Protein AF-A0A177WNB5-F1 (afdb_monomer_lite)

Sequence (164 aa):
MKIIENSSQSFDSYDSSEYSCLRIKSIKTVCSYLPGNPTIEFMRGTVGFFTGFNHHHQKMFAHFSHVLMADDATRWLSERSTNGVVLGKMDGWIESHEQEVDHWDGLEISFSKILEFTRYESSMDYNFVGKNCKHFCYDFRRNVLGKVEDFGTYCQFIESKMNS

Structure (mmCIF, N/CA/C/O backbone):
data_AF-A0A177WNB5-F1
#
_entry.id   AF-A0A177WNB5-F1
#
loop_
_atom_site.group_PDB
_atom_site.id
_atom_site.type_symbol
_atom_site.label_atom_id
_atom_site.label_alt_id
_atom_site.label_comp_id
_atom_site.label_asym_id
_atom_site.label_entity_id
_atom_site.label_seq_id
_atom_site.pdbx_PDB_ins_code
_atom_site.Cartn_x
_atom_site.Cartn_y
_atom_site.Cartn_z
_atom_site.occupancy
_atom_site.B_iso_or_equiv
_atom_site.auth_seq_id
_atom_site.auth_comp_id
_atom_site.auth_asym_id
_atom_site.auth_atom_id
_atom_site.pdbx_PDB_model_num
ATOM 1 N N . MET A 1 1 ? 21.783 2.488 7.955 1.00 33.81 1 MET A N 1
ATOM 2 C CA . MET A 1 1 ? 20.529 1.710 7.965 1.00 33.81 1 MET A CA 1
ATOM 3 C C . MET A 1 1 ? 20.495 0.937 9.272 1.00 33.81 1 MET A C 1
ATOM 5 O O . MET A 1 1 ? 21.300 0.028 9.428 1.00 33.81 1 MET A O 1
ATOM 9 N N . LYS A 1 2 ? 19.671 1.336 10.252 1.00 26.61 2 LYS A N 1
ATOM 10 C CA . LYS A 1 2 ? 19.313 0.377 11.304 1.00 26.61 2 LYS A CA 1
ATOM 11 C C . LYS A 1 2 ? 18.449 -0.654 10.597 1.00 26.61 2 LYS A C 1
ATOM 13 O O . LYS A 1 2 ? 17.425 -0.296 10.026 1.00 26.61 2 LYS A O 1
ATOM 18 N N . ILE A 1 3 ? 18.942 -1.882 10.534 1.00 31.50 3 ILE A N 1
ATOM 19 C CA . ILE A 1 3 ? 18.134 -3.026 10.144 1.00 31.50 3 ILE A CA 1
ATOM 20 C C . ILE A 1 3 ? 17.014 -3.042 11.176 1.00 31.50 3 ILE A C 1
ATOM 22 O O . ILE A 1 3 ? 17.283 -3.195 12.366 1.00 31.50 3 ILE A O 1
ATOM 26 N N . ILE A 1 4 ? 15.788 -2.756 10.747 1.00 38.62 4 ILE A N 1
ATOM 27 C CA . ILE A 1 4 ? 14.635 -3.098 11.566 1.00 38.62 4 ILE A CA 1
ATOM 28 C C . ILE A 1 4 ? 14.755 -4.607 11.713 1.00 38.62 4 ILE A C 1
ATOM 30 O O . ILE A 1 4 ? 14.784 -5.311 10.699 1.00 38.62 4 ILE A O 1
ATOM 34 N N . GLU A 1 5 ? 14.904 -5.096 12.942 1.00 33.84 5 GLU A N 1
ATOM 35 C CA . GLU A 1 5 ? 14.692 -6.507 13.248 1.00 33.84 5 GLU A CA 1
ATOM 36 C C . GLU A 1 5 ? 13.200 -6.782 13.036 1.00 33.84 5 GLU A C 1
ATOM 38 O O . GLU A 1 5 ? 12.419 -6.937 13.965 1.00 33.84 5 GLU A O 1
ATOM 43 N N . ASN A 1 6 ? 12.780 -6.766 11.772 1.00 44.34 6 ASN A N 1
ATOM 44 C CA . ASN A 1 6 ? 11.496 -7.263 11.353 1.00 44.34 6 ASN A CA 1
ATOM 45 C C . ASN A 1 6 ? 11.624 -8.766 11.512 1.00 44.34 6 ASN A C 1
ATOM 47 O O . ASN A 1 6 ? 12.100 -9.463 10.614 1.00 44.34 6 ASN A O 1
ATOM 51 N N . SER A 1 7 ? 11.231 -9.272 12.679 1.00 43.03 7 SER A N 1
ATOM 52 C CA . SER A 1 7 ? 10.787 -10.650 12.761 1.00 43.03 7 SER A CA 1
ATOM 53 C C . SER A 1 7 ? 9.700 -10.780 11.698 1.00 43.03 7 SER A C 1
ATOM 55 O O . SER A 1 7 ? 8.616 -10.218 11.855 1.00 43.03 7 SER A O 1
ATOM 57 N N . SER A 1 8 ? 10.031 -11.403 10.570 1.00 51.69 8 SER A N 1
ATOM 58 C CA . SER A 1 8 ? 9.107 -11.663 9.475 1.00 51.69 8 SER A CA 1
ATOM 59 C C . SER A 1 8 ? 8.043 -12.609 10.012 1.00 51.69 8 SER A C 1
ATOM 61 O O . SER A 1 8 ? 8.212 -13.829 10.004 1.00 51.69 8 SER A O 1
ATOM 63 N N . GLN A 1 9 ? 6.997 -12.036 10.594 1.00 59.44 9 GLN A N 1
ATOM 64 C CA . GLN A 1 9 ? 5.846 -12.774 11.069 1.00 59.44 9 GLN A CA 1
ATOM 65 C C . GLN A 1 9 ? 5.133 -13.354 9.848 1.00 59.44 9 GLN A C 1
ATOM 67 O O . GLN A 1 9 ? 4.955 -12.671 8.839 1.00 59.44 9 GLN A O 1
ATOM 72 N N . SER A 1 10 ? 4.778 -14.639 9.919 1.00 66.31 10 SER A N 1
ATOM 73 C CA . SER A 1 10 ? 3.967 -15.270 8.876 1.00 66.31 10 SER A CA 1
ATOM 74 C C . SER A 1 10 ? 2.661 -14.494 8.716 1.00 66.31 10 SER A C 1
ATOM 76 O O . SER A 1 10 ? 2.078 -14.055 9.706 1.00 66.31 10 SER A O 1
ATOM 78 N N . PHE A 1 11 ? 2.138 -14.379 7.493 1.00 70.81 11 PHE A N 1
ATOM 79 C CA . PHE A 1 11 ? 0.813 -13.788 7.305 1.00 70.81 11 PHE A CA 1
ATOM 80 C C . PHE A 1 11 ? -0.276 -14.519 8.100 1.00 70.81 11 PHE A C 1
ATOM 82 O O . PHE A 1 11 ? -1.243 -13.894 8.522 1.00 70.81 11 PHE A O 1
ATOM 89 N N . ASP A 1 12 ? -0.078 -15.805 8.388 1.00 71.62 12 ASP A N 1
ATOM 90 C CA . ASP A 1 12 ? -1.006 -16.610 9.184 1.00 71.62 12 ASP A CA 1
ATOM 91 C C . ASP A 1 12 ? -1.081 -16.149 10.648 1.00 71.62 12 ASP A C 1
ATOM 93 O O . ASP A 1 12 ? -2.110 -16.327 11.295 1.00 71.62 12 ASP A O 1
ATOM 97 N N . SER A 1 13 ? -0.039 -15.496 11.187 1.00 73.69 13 SER A N 1
ATOM 98 C CA . SER A 1 13 ? -0.131 -14.916 12.536 1.00 73.69 13 SER A CA 1
ATOM 99 C C . SER A 1 13 ? -1.042 -13.689 12.592 1.00 73.69 13 SER A C 1
ATOM 101 O O . SER A 1 13 ? -1.519 -13.339 13.671 1.00 73.69 13 SER A O 1
ATOM 103 N N . TYR A 1 14 ? -1.327 -13.064 11.443 1.00 78.00 14 TYR A N 1
ATOM 104 C CA . TYR A 1 14 ? -2.253 -11.937 11.352 1.00 78.00 14 TYR A CA 1
ATOM 105 C C . TYR A 1 14 ? -3.723 -12.352 11.202 1.00 78.00 14 TYR A C 1
ATOM 107 O O . TYR A 1 14 ? -4.592 -11.489 11.265 1.00 78.00 14 TYR A O 1
ATOM 115 N N . ASP A 1 15 ? -4.033 -13.644 11.072 1.00 74.12 15 ASP A N 1
ATOM 116 C CA . ASP A 1 15 ? -5.422 -14.133 11.050 1.00 74.12 15 ASP A CA 1
ATOM 117 C C . ASP A 1 15 ? -6.007 -14.334 12.468 1.00 74.12 15 ASP A C 1
ATOM 119 O O . ASP A 1 15 ? -7.104 -14.871 12.639 1.00 74.12 15 ASP A O 1
ATOM 123 N N . SER A 1 16 ? -5.288 -13.911 13.514 1.00 74.25 16 SER A N 1
ATOM 124 C CA . SER A 1 16 ? -5.744 -14.014 14.902 1.00 74.25 16 SER A CA 1
ATOM 125 C C . SER A 1 16 ? -6.952 -13.106 15.196 1.00 74.25 16 SER A C 1
ATOM 127 O O . SER A 1 16 ? -7.214 -12.108 14.516 1.00 74.25 16 SER A O 1
ATOM 129 N N . SER A 1 17 ? -7.687 -13.415 16.273 1.00 74.19 17 SER A N 1
ATOM 130 C CA . SER A 1 17 ? -8.827 -12.599 16.718 1.00 74.19 17 SER A CA 1
ATOM 131 C C . SER A 1 17 ? -8.447 -11.143 17.011 1.00 74.19 17 SER A C 1
ATOM 133 O O . SER A 1 17 ? -9.294 -10.265 16.864 1.00 74.19 17 SER A O 1
ATOM 135 N N . GLU A 1 18 ? -7.189 -10.878 17.381 1.00 79.12 18 GLU A N 1
ATOM 136 C CA . GLU A 1 18 ? -6.661 -9.529 17.631 1.00 79.12 18 GLU A CA 1
ATOM 137 C C . GLU A 1 18 ? -6.792 -8.629 16.394 1.00 79.12 18 GLU A C 1
ATOM 139 O O . GLU A 1 18 ? -7.259 -7.495 16.494 1.00 79.12 18 GLU A O 1
ATOM 144 N N . TYR A 1 19 ? -6.457 -9.151 15.213 1.00 82.31 19 TYR A N 1
ATOM 145 C CA . TYR A 1 19 ? -6.467 -8.380 13.967 1.00 82.31 19 TYR A CA 1
ATOM 146 C C . TYR A 1 19 ? -7.810 -8.430 13.235 1.00 82.31 19 TYR A C 1
ATOM 148 O O . TYR A 1 19 ? -8.085 -7.576 12.392 1.00 82.31 19 TYR A O 1
ATOM 156 N N . SER A 1 20 ? -8.680 -9.383 13.581 1.00 80.12 20 SER A N 1
ATOM 157 C CA . SER A 1 20 ? -9.997 -9.546 12.948 1.00 80.12 20 SER A CA 1
ATOM 158 C C . SER A 1 20 ? -10.895 -8.302 13.059 1.00 80.12 20 SER A C 1
ATOM 160 O O . SER A 1 20 ? -11.642 -7.985 12.132 1.00 80.12 20 SER A O 1
ATOM 162 N N . CYS A 1 21 ? -10.780 -7.558 14.163 1.00 85.38 21 CYS A N 1
ATOM 163 C CA . CYS A 1 21 ? -11.544 -6.335 14.420 1.00 85.38 21 CYS A CA 1
ATOM 164 C C . CYS A 1 21 ? -10.762 -5.050 14.106 1.00 85.38 21 CYS A C 1
ATOM 166 O O . CYS A 1 21 ? -11.315 -3.955 14.230 1.00 85.38 21 CYS A O 1
ATOM 168 N N . LEU A 1 22 ? -9.492 -5.161 13.713 1.00 90.62 22 LEU A N 1
ATOM 169 C CA . LEU A 1 22 ? -8.617 -4.015 13.511 1.00 90.62 22 LEU A CA 1
ATOM 170 C C . LEU A 1 22 ? -9.039 -3.197 12.280 1.00 90.62 22 LEU A C 1
ATOM 172 O O . LEU A 1 22 ? -9.294 -3.737 11.196 1.00 90.62 22 LEU A O 1
ATOM 176 N N . ARG A 1 23 ? -9.082 -1.871 12.453 1.00 94.75 23 ARG A N 1
ATOM 177 C CA . ARG A 1 23 ? -9.424 -0.899 11.408 1.00 94.75 23 ARG A CA 1
ATOM 178 C C . ARG A 1 23 ? -8.287 0.088 11.199 1.00 94.75 23 ARG A C 1
ATOM 180 O O . ARG A 1 23 ? -7.847 0.723 12.151 1.00 94.75 23 ARG A O 1
ATOM 187 N N . ILE A 1 24 ? -7.856 0.240 9.951 1.00 95.50 24 ILE A N 1
ATOM 188 C CA . ILE A 1 24 ? -6.913 1.277 9.536 1.00 95.50 24 ILE A CA 1
ATOM 189 C C . ILE A 1 24 ? -7.687 2.574 9.301 1.00 95.50 24 ILE A C 1
ATOM 191 O O . ILE A 1 24 ? -8.618 2.604 8.489 1.00 95.50 24 ILE A O 1
ATOM 195 N N . LYS A 1 25 ? -7.284 3.620 10.026 1.00 96.12 25 LYS A N 1
ATOM 196 C CA . LYS A 1 25 ? -7.901 4.951 10.040 1.00 96.12 25 LYS A CA 1
ATOM 197 C C . LYS A 1 25 ? -7.173 5.968 9.188 1.00 96.12 25 LYS A C 1
ATOM 199 O O . LYS A 1 25 ? -7.802 6.885 8.662 1.00 96.12 25 LYS A O 1
ATOM 204 N N . SER A 1 26 ? -5.869 5.802 9.032 1.00 95.44 26 SER A N 1
ATOM 205 C CA . SER A 1 26 ? -5.089 6.649 8.147 1.00 95.44 26 SER A CA 1
ATOM 206 C C . SER A 1 26 ? -3.942 5.893 7.503 1.00 95.44 26 SER A C 1
ATOM 208 O O . SER A 1 26 ? -3.469 4.869 8.003 1.00 95.44 26 SER A O 1
ATOM 210 N N . ILE A 1 27 ? -3.548 6.363 6.326 1.00 94.44 27 ILE A N 1
ATOM 211 C CA . ILE A 1 27 ? -2.507 5.762 5.502 1.00 94.44 27 ILE A CA 1
ATOM 212 C C . ILE A 1 27 ? -1.646 6.876 4.941 1.00 94.44 27 ILE A C 1
ATOM 214 O O . ILE A 1 27 ? -2.152 7.797 4.302 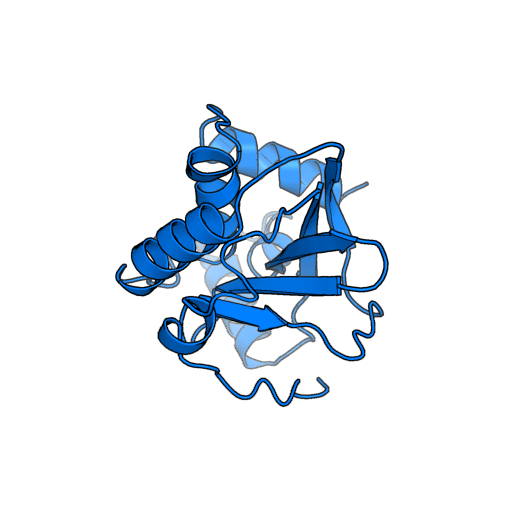1.00 94.44 27 ILE A O 1
ATOM 218 N N . LYS A 1 28 ? -0.338 6.755 5.129 1.00 92.12 28 LYS A N 1
ATOM 219 C CA . LYS A 1 28 ? 0.656 7.619 4.497 1.00 92.12 28 LYS A CA 1
ATOM 220 C C . LYS A 1 28 ? 1.412 6.823 3.456 1.00 92.12 28 LYS A C 1
ATOM 222 O O . LYS A 1 28 ? 1.770 5.674 3.704 1.00 92.12 28 LYS A O 1
ATOM 227 N N . THR A 1 29 ? 1.674 7.428 2.307 1.00 91.12 29 THR A N 1
ATOM 228 C CA . THR A 1 29 ? 2.706 6.940 1.392 1.00 91.12 29 THR A CA 1
ATOM 229 C C . THR A 1 29 ? 3.959 7.744 1.654 1.00 91.12 29 THR A C 1
ATOM 231 O O . THR A 1 29 ? 3.944 8.976 1.574 1.00 91.12 29 THR A O 1
ATOM 234 N N . VAL A 1 30 ? 5.039 7.040 1.951 1.00 87.69 30 VAL A N 1
ATOM 235 C CA . VAL A 1 30 ? 6.340 7.645 2.194 1.00 87.69 30 VAL A CA 1
ATOM 236 C C . VAL A 1 30 ? 7.318 7.223 1.112 1.00 87.69 30 VAL A C 1
ATOM 238 O O . VAL A 1 30 ? 7.225 6.145 0.520 1.00 87.69 30 VAL A O 1
ATOM 241 N N . CYS A 1 31 ? 8.243 8.126 0.834 1.00 84.25 31 CYS A N 1
ATOM 242 C CA . CYS A 1 31 ? 9.346 7.941 -0.078 1.00 84.25 31 CYS A CA 1
ATOM 243 C C . CYS A 1 31 ? 10.646 8.063 0.716 1.00 84.25 31 CYS A C 1
ATOM 245 O O . CYS A 1 31 ? 10.884 9.084 1.363 1.00 84.25 31 CYS A O 1
ATOM 247 N N . SER A 1 32 ? 11.513 7.059 0.629 1.00 75.62 32 SER A N 1
ATOM 248 C CA . SER A 1 32 ? 12.882 7.137 1.139 1.00 75.62 32 SER A CA 1
ATOM 249 C C . SER A 1 32 ? 13.879 7.092 -0.012 1.00 75.62 32 SER A C 1
ATOM 251 O O . SER A 1 32 ? 13.765 6.306 -0.957 1.00 75.62 32 SER A O 1
ATOM 253 N N . TYR A 1 33 ? 14.881 7.963 0.049 1.00 66.31 33 TYR A N 1
ATOM 254 C CA . TYR A 1 33 ? 15.984 7.936 -0.902 1.00 66.31 33 TYR A CA 1
ATOM 255 C C . TYR A 1 33 ? 17.013 6.925 -0.408 1.00 66.31 33 TYR A C 1
ATOM 257 O O . TYR A 1 33 ? 17.499 7.026 0.720 1.00 66.31 33 TYR A O 1
ATOM 265 N N . LEU A 1 34 ? 17.357 5.947 -1.249 1.00 52.78 34 LEU A N 1
ATOM 266 C CA . LEU A 1 34 ? 18.428 5.013 -0.916 1.00 52.78 34 LEU A CA 1
ATOM 267 C C . LEU A 1 34 ? 19.722 5.820 -0.689 1.00 52.78 34 LEU A C 1
ATOM 269 O O . LEU A 1 34 ? 20.072 6.639 -1.548 1.00 52.78 34 LEU A O 1
ATOM 273 N N . PRO A 1 35 ? 20.430 5.632 0.444 1.00 45.22 35 PRO A N 1
ATOM 274 C CA . PRO A 1 35 ? 21.719 6.282 0.655 1.00 45.22 35 PRO A CA 1
ATOM 275 C C . PRO A 1 35 ? 22.667 5.883 -0.480 1.00 45.22 35 PRO A C 1
ATOM 277 O O . PRO A 1 35 ? 22.563 4.769 -0.997 1.00 45.22 35 PRO A O 1
ATOM 280 N N . GLY A 1 36 ? 23.564 6.794 -0.874 1.00 42.31 36 GLY A N 1
ATOM 281 C CA . GLY A 1 36 ? 24.532 6.592 -1.957 1.00 42.31 36 GLY A CA 1
ATOM 282 C C . GLY A 1 36 ? 25.296 5.279 -1.792 1.00 42.31 36 GLY A C 1
ATOM 283 O O . GLY A 1 36 ? 26.251 5.188 -1.028 1.00 42.31 36 GLY A O 1
ATOM 284 N N . ASN A 1 37 ? 24.824 4.239 -2.475 1.00 43.94 37 ASN A N 1
ATOM 285 C CA . ASN A 1 37 ? 25.492 2.957 -2.594 1.00 43.94 37 ASN A CA 1
ATOM 286 C C . ASN A 1 37 ? 26.133 2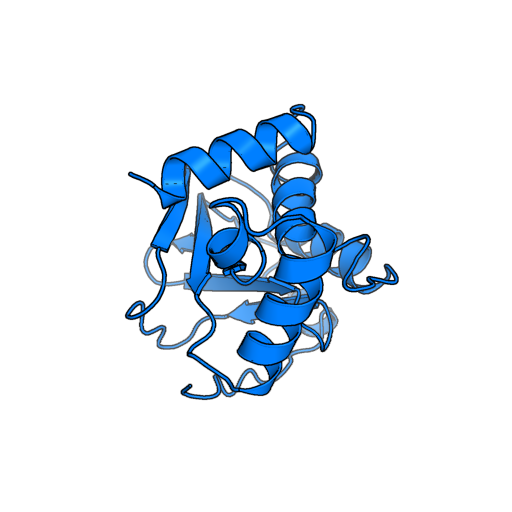.936 -3.989 1.00 43.94 37 ASN A C 1
ATOM 288 O O . ASN A 1 37 ? 25.405 3.138 -4.965 1.00 43.94 37 ASN A O 1
ATOM 292 N N . PRO A 1 38 ? 27.440 2.656 -4.119 1.00 44.53 38 PRO A N 1
ATOM 293 C CA . PRO A 1 38 ? 28.141 2.640 -5.404 1.00 44.53 38 PRO A CA 1
ATOM 294 C C . PRO A 1 38 ? 27.460 1.773 -6.476 1.00 44.53 38 PRO A C 1
ATOM 296 O O . PRO A 1 38 ? 27.480 2.103 -7.659 1.00 44.53 38 PRO A O 1
ATOM 299 N N . THR A 1 39 ? 26.797 0.681 -6.083 1.00 45.62 39 THR A N 1
ATOM 300 C CA . THR A 1 39 ? 26.042 -0.187 -7.002 1.00 45.62 39 THR A CA 1
ATOM 301 C C . THR A 1 39 ? 24.760 0.483 -7.506 1.00 45.62 39 THR A C 1
ATOM 303 O O . THR A 1 39 ? 24.397 0.343 -8.673 1.00 45.62 39 THR A O 1
ATOM 306 N N . ILE A 1 40 ? 24.088 1.254 -6.649 1.00 52.47 40 ILE A N 1
ATOM 307 C CA . ILE A 1 40 ? 22.919 2.065 -7.015 1.00 52.47 40 ILE A CA 1
ATOM 308 C C . ILE A 1 40 ? 23.353 3.249 -7.880 1.00 52.47 40 ILE A C 1
ATOM 310 O O . ILE A 1 40 ? 22.651 3.595 -8.823 1.00 52.47 40 ILE A O 1
ATOM 314 N N . GLU A 1 41 ? 24.518 3.838 -7.619 1.00 48.44 41 GLU A N 1
ATOM 315 C CA . GLU A 1 41 ? 25.109 4.886 -8.459 1.00 48.44 41 GLU A CA 1
ATOM 316 C C . GLU A 1 41 ? 25.505 4.362 -9.847 1.00 48.44 41 GLU A C 1
ATOM 318 O O . GLU A 1 41 ? 25.246 5.025 -10.850 1.00 48.44 41 GLU A O 1
ATOM 323 N N . PHE A 1 42 ? 26.031 3.137 -9.938 1.00 50.06 42 PHE A N 1
ATOM 324 C CA . PHE A 1 42 ? 26.310 2.469 -11.212 1.00 50.06 42 PHE A CA 1
ATOM 325 C C . PHE A 1 42 ? 25.027 2.140 -11.995 1.00 50.06 42 PHE A C 1
ATOM 327 O O . PHE A 1 42 ? 24.944 2.401 -13.198 1.00 50.06 42 PHE A O 1
ATOM 334 N N . MET A 1 43 ? 23.988 1.627 -11.323 1.00 53.44 43 MET A N 1
ATOM 335 C CA . MET A 1 43 ? 22.671 1.424 -11.942 1.00 53.44 43 MET A CA 1
ATOM 336 C C . MET A 1 43 ? 22.030 2.755 -12.358 1.00 53.44 43 MET A C 1
ATOM 338 O O . MET A 1 43 ? 21.482 2.843 -13.455 1.00 53.44 43 MET A O 1
ATOM 342 N N . ARG A 1 44 ? 22.167 3.812 -11.546 1.00 52.34 44 ARG A N 1
ATOM 343 C CA . ARG A 1 44 ? 21.787 5.192 -11.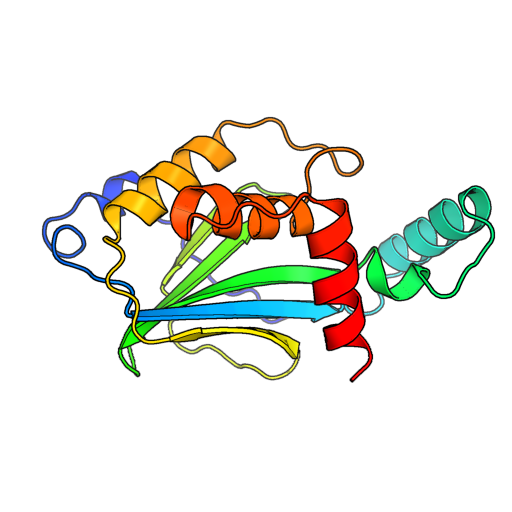894 1.00 52.34 44 ARG A CA 1
ATOM 344 C C . ARG A 1 44 ? 22.499 5.672 -13.148 1.00 52.34 44 ARG A C 1
ATOM 346 O O . ARG A 1 44 ? 21.840 6.227 -14.017 1.00 52.34 44 ARG A O 1
ATOM 353 N N . GLY A 1 45 ? 23.804 5.436 -13.263 1.00 47.69 45 GLY A N 1
ATOM 354 C CA . GLY A 1 45 ? 24.599 5.801 -14.435 1.00 47.69 45 GLY A CA 1
ATOM 355 C C . GLY A 1 45 ? 24.193 5.027 -15.689 1.00 47.69 45 GLY A C 1
ATOM 356 O O . GLY A 1 45 ? 24.078 5.611 -16.762 1.00 47.69 45 GLY A O 1
ATOM 357 N N . THR A 1 46 ? 23.901 3.733 -15.548 1.00 53.12 46 THR A N 1
ATOM 358 C CA . THR A 1 46 ? 23.521 2.860 -16.669 1.00 53.12 46 THR A CA 1
ATOM 359 C C . THR A 1 46 ? 22.120 3.195 -17.179 1.00 53.12 46 THR A C 1
ATOM 361 O O . THR A 1 46 ? 21.930 3.422 -18.371 1.00 53.12 46 THR A O 1
ATOM 364 N N . VAL A 1 47 ? 21.137 3.317 -16.283 1.00 50.50 47 VAL A N 1
ATOM 365 C CA . VAL A 1 47 ? 19.785 3.785 -16.633 1.00 50.50 47 VAL A CA 1
ATOM 366 C C . VAL A 1 47 ? 19.840 5.230 -17.150 1.00 50.50 47 VAL A C 1
ATOM 368 O O . VAL A 1 47 ? 19.202 5.547 -18.148 1.00 50.50 47 VAL A O 1
ATOM 371 N N . GLY A 1 48 ? 20.676 6.075 -16.541 1.00 45.62 48 GLY A N 1
ATOM 372 C CA . GLY A 1 48 ? 21.032 7.424 -16.992 1.00 45.62 48 GLY A CA 1
ATOM 373 C C . GLY A 1 48 ? 21.429 7.498 -18.455 1.00 45.62 48 GLY A C 1
ATOM 374 O O . GLY A 1 48 ? 20.879 8.295 -19.216 1.00 45.62 48 GLY A O 1
ATOM 375 N N . PHE A 1 49 ? 22.335 6.612 -18.845 1.00 49.91 49 PHE A N 1
ATOM 376 C CA . PHE A 1 49 ? 22.846 6.497 -20.198 1.00 49.91 49 PHE A CA 1
ATOM 377 C C . PHE A 1 49 ? 21.764 6.067 -21.200 1.00 49.91 49 PHE A C 1
ATOM 379 O O . PHE A 1 49 ? 21.637 6.683 -22.255 1.00 49.91 49 PHE A O 1
ATOM 386 N N . PHE A 1 50 ? 20.931 5.077 -20.859 1.00 48.19 50 PHE A N 1
ATOM 387 C CA . PHE A 1 50 ? 19.860 4.606 -21.750 1.00 48.19 50 PHE A CA 1
ATOM 388 C C . PHE A 1 50 ? 18.664 5.562 -21.853 1.00 48.19 50 PHE A C 1
ATOM 390 O O . PHE A 1 50 ? 17.965 5.546 -22.863 1.00 48.19 50 PHE A O 1
ATOM 397 N N . THR A 1 51 ? 18.425 6.407 -20.846 1.00 45.31 51 THR A N 1
ATOM 398 C CA . THR A 1 51 ? 17.297 7.357 -20.841 1.00 45.31 51 THR A CA 1
ATOM 399 C C . THR A 1 51 ? 17.718 8.819 -21.049 1.00 45.31 51 THR A C 1
ATOM 401 O O . THR A 1 51 ? 16.907 9.717 -20.828 1.00 45.31 51 THR A O 1
ATOM 404 N N . GLY A 1 52 ? 18.977 9.085 -21.418 1.00 43.78 52 GLY A N 1
ATOM 405 C CA . GLY A 1 52 ? 19.463 10.419 -21.799 1.00 43.78 52 GLY A CA 1
ATOM 406 C C . GLY A 1 52 ? 19.626 11.443 -20.665 1.00 43.78 52 GLY A C 1
ATOM 407 O O . GLY A 1 52 ? 19.421 12.626 -20.903 1.00 43.78 52 GLY A O 1
ATOM 408 N N . PHE A 1 53 ? 19.969 11.026 -19.440 1.00 46.03 53 PHE A N 1
ATOM 409 C CA . PHE A 1 53 ? 20.313 11.925 -18.313 1.00 46.03 53 PHE A CA 1
ATOM 410 C C . PHE A 1 53 ? 19.302 13.060 -17.982 1.00 46.03 53 PHE A C 1
ATOM 412 O O . PHE A 1 53 ? 19.681 14.099 -17.449 1.00 46.03 53 PHE A O 1
ATOM 419 N N . ASN A 1 54 ? 18.002 12.875 -18.246 1.00 44.81 54 ASN A N 1
ATOM 420 C CA . ASN A 1 54 ? 16.949 13.802 -17.800 1.00 44.81 54 ASN A CA 1
ATOM 421 C C . ASN A 1 54 ? 16.813 13.846 -16.262 1.00 44.81 54 ASN A C 1
ATOM 423 O O . ASN A 1 54 ? 16.987 12.830 -15.599 1.00 44.81 54 ASN A O 1
ATOM 427 N N . HIS A 1 55 ? 16.373 14.976 -15.686 1.00 43.12 55 HIS A N 1
ATOM 428 C CA . HIS A 1 55 ? 16.134 15.207 -14.237 1.00 43.12 55 HIS A CA 1
ATOM 429 C C . HIS A 1 55 ? 15.208 14.190 -13.501 1.00 43.12 55 HIS A C 1
ATOM 431 O O . HIS A 1 55 ? 14.925 14.340 -12.312 1.00 43.12 55 HIS A O 1
ATOM 437 N N . HIS A 1 56 ? 14.768 13.118 -14.161 1.00 47.34 56 HIS A N 1
ATOM 438 C CA . HIS A 1 56 ? 14.053 11.971 -13.600 1.00 47.34 56 HIS A CA 1
ATOM 439 C C . HIS A 1 56 ? 14.950 10.944 -12.863 1.00 47.34 56 HIS A C 1
ATOM 441 O O . HIS A 1 56 ? 14.423 10.011 -12.256 1.00 47.34 56 HIS A O 1
ATOM 447 N N . HIS A 1 57 ? 16.287 11.079 -12.849 1.00 42.25 57 HIS A N 1
ATOM 448 C CA . HIS A 1 57 ? 17.182 10.030 -12.307 1.00 42.25 57 HIS A CA 1
ATOM 449 C C . HIS A 1 57 ? 17.198 9.850 -10.795 1.00 42.25 57 HIS A C 1
ATOM 451 O O . HIS A 1 57 ? 17.327 8.718 -10.332 1.00 42.25 57 HIS A O 1
ATOM 457 N N . GLN A 1 58 ? 17.026 10.904 -9.997 1.00 45.56 58 GLN A N 1
ATOM 458 C CA . GLN A 1 58 ? 16.898 10.720 -8.545 1.00 45.56 58 GLN A CA 1
ATOM 459 C C . GLN A 1 58 ? 15.602 9.968 -8.182 1.00 45.56 58 GLN A C 1
ATOM 461 O O . GLN A 1 58 ? 15.580 9.231 -7.199 1.00 45.56 58 GLN A O 1
ATOM 466 N N . LYS A 1 59 ? 14.581 10.074 -9.044 1.00 50.69 59 LYS A N 1
ATOM 467 C CA . LYS A 1 59 ? 13.191 9.632 -8.844 1.00 50.69 59 LYS A CA 1
ATOM 468 C C . LYS A 1 59 ? 12.939 8.158 -9.196 1.00 50.69 59 LYS A C 1
ATOM 470 O O . LYS A 1 59 ? 11.908 7.605 -8.818 1.00 50.69 59 LYS A O 1
ATOM 475 N N . MET A 1 60 ? 13.875 7.514 -9.903 1.00 49.59 60 MET A N 1
ATOM 476 C CA . MET A 1 60 ? 13.842 6.070 -10.198 1.00 49.59 60 MET A CA 1
ATOM 477 C C . MET A 1 60 ? 14.478 5.197 -9.107 1.00 49.59 60 MET A C 1
ATOM 479 O O . MET A 1 60 ? 14.313 3.984 -9.129 1.00 49.59 60 MET A O 1
ATOM 483 N N . PHE A 1 61 ? 15.172 5.805 -8.140 1.00 61.03 61 PHE A N 1
ATOM 484 C CA . PHE A 1 61 ? 15.855 5.102 -7.042 1.00 61.03 61 PHE A CA 1
ATOM 485 C C . PHE A 1 61 ? 15.339 5.563 -5.675 1.00 61.03 61 PHE A C 1
ATOM 487 O O . PHE A 1 61 ? 16.091 5.667 -4.705 1.00 61.03 61 PHE A O 1
ATOM 494 N N . ALA A 1 62 ? 14.053 5.893 -5.648 1.00 71.25 62 ALA A N 1
ATOM 495 C CA . ALA A 1 62 ? 13.275 6.118 -4.448 1.00 71.25 62 ALA A CA 1
ATOM 496 C C . ALA A 1 62 ? 12.561 4.817 -4.081 1.00 71.25 62 ALA A C 1
ATOM 498 O O . ALA A 1 62 ? 12.017 4.134 -4.954 1.00 71.25 62 ALA A O 1
ATOM 499 N N . HIS A 1 63 ? 12.573 4.481 -2.799 1.00 80.56 63 HIS A N 1
ATOM 500 C CA . HIS A 1 63 ? 11.777 3.394 -2.259 1.00 80.56 63 HIS A CA 1
ATOM 501 C C . HIS A 1 63 ? 10.451 3.948 -1.746 1.00 80.56 63 HIS A C 1
ATOM 503 O O . HIS A 1 63 ? 10.440 4.949 -1.032 1.00 80.56 63 HIS A O 1
ATOM 509 N N . PHE A 1 64 ? 9.351 3.304 -2.132 1.00 84.69 64 PHE A N 1
ATOM 510 C CA . PHE A 1 64 ? 8.000 3.692 -1.742 1.00 84.69 64 PHE A CA 1
ATOM 511 C C . PHE A 1 64 ? 7.405 2.641 -0.815 1.00 84.69 64 PHE A C 1
ATOM 513 O O . PHE A 1 64 ? 7.487 1.438 -1.085 1.00 84.69 64 PHE A O 1
ATOM 520 N N . SER A 1 65 ? 6.782 3.105 0.259 1.00 88.81 65 SER A N 1
ATOM 521 C CA . SER A 1 65 ? 6.105 2.259 1.233 1.00 88.81 65 SER A CA 1
ATOM 522 C C . SER A 1 65 ? 4.868 2.953 1.791 1.00 88.81 65 SER A C 1
ATOM 524 O O . SER A 1 65 ? 4.667 4.162 1.632 1.00 88.81 65 SER A O 1
ATOM 526 N N . HIS A 1 66 ? 4.015 2.166 2.440 1.00 92.06 66 HIS A N 1
ATOM 527 C CA . HIS A 1 66 ? 2.874 2.661 3.187 1.00 92.06 66 HIS A CA 1
ATOM 528 C C . HIS A 1 66 ? 3.096 2.524 4.684 1.00 92.06 66 HIS A C 1
ATOM 530 O O . HIS A 1 66 ? 3.475 1.458 5.170 1.00 92.06 66 HIS A O 1
ATOM 536 N N . VAL A 1 67 ? 2.759 3.585 5.407 1.00 91.50 67 VAL A N 1
ATOM 537 C CA . VAL A 1 67 ? 2.561 3.551 6.853 1.00 91.50 67 VAL A CA 1
ATOM 538 C C . VAL A 1 67 ? 1.061 3.527 7.104 1.00 91.50 67 VAL A C 1
ATOM 540 O O . VAL A 1 67 ? 0.351 4.486 6.802 1.00 91.50 67 VAL A O 1
ATOM 543 N N . LEU A 1 68 ? 0.578 2.405 7.623 1.00 93.50 68 LEU A N 1
ATOM 544 C CA . LEU A 1 68 ? -0.818 2.174 7.975 1.00 93.50 68 LEU A CA 1
ATOM 545 C C . LEU A 1 68 ? -0.998 2.476 9.459 1.00 93.50 68 LEU A C 1
ATOM 547 O O . LEU A 1 68 ? -0.228 1.985 10.280 1.00 93.50 68 LEU A O 1
ATOM 551 N N . MET A 1 69 ? -2.013 3.251 9.817 1.00 93.50 69 MET A N 1
ATOM 552 C CA . MET A 1 69 ? -2.266 3.672 11.194 1.00 93.50 69 MET A CA 1
ATOM 553 C C . MET A 1 69 ? -3.682 3.272 11.597 1.00 93.50 69 MET A C 1
ATOM 555 O O . MET A 1 69 ? -4.654 3.636 10.930 1.00 93.50 69 MET A O 1
ATOM 559 N N . ALA A 1 70 ? -3.813 2.518 12.686 1.00 91.25 70 ALA A N 1
ATOM 560 C CA . ALA A 1 70 ? -5.117 2.229 13.296 1.00 91.25 70 ALA A CA 1
ATOM 561 C C . ALA A 1 70 ? -5.487 3.254 14.376 1.00 91.25 70 ALA A C 1
ATOM 563 O O . ALA A 1 70 ? -6.663 3.554 14.598 1.00 91.25 70 ALA A O 1
ATOM 564 N N . ASP A 1 71 ? -4.466 3.806 15.023 1.00 87.69 71 ASP A N 1
ATOM 565 C CA . ASP A 1 71 ? -4.515 4.874 16.012 1.00 87.69 71 ASP A CA 1
ATOM 566 C C . ASP A 1 71 ? -3.125 5.538 16.096 1.00 87.69 71 ASP A C 1
ATOM 568 O O . ASP A 1 71 ? -2.218 5.196 15.332 1.00 87.69 71 ASP A O 1
ATOM 572 N N . ASP A 1 72 ? -2.959 6.494 17.010 1.00 81.75 72 ASP A N 1
ATOM 573 C CA . ASP A 1 72 ? -1.722 7.273 17.147 1.00 81.75 72 ASP A CA 1
ATOM 574 C C . ASP A 1 72 ? -0.499 6.419 17.531 1.00 81.75 72 ASP A C 1
ATOM 576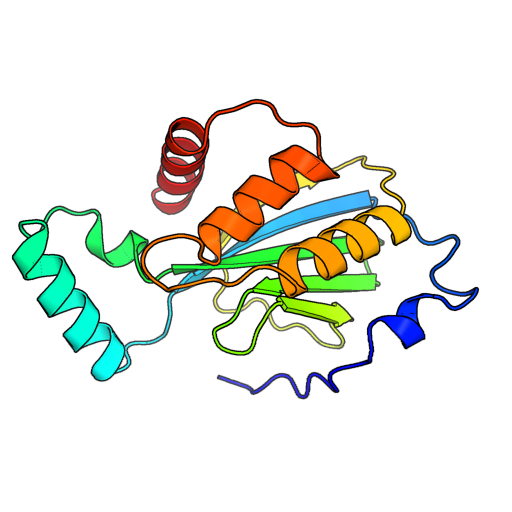 O O . ASP A 1 72 ? 0.640 6.779 17.206 1.00 81.75 72 ASP A O 1
ATOM 580 N N . ALA A 1 73 ? -0.727 5.289 18.209 1.00 81.44 73 ALA A N 1
ATOM 581 C CA . ALA A 1 73 ? 0.309 4.417 18.752 1.00 81.44 73 ALA A CA 1
ATOM 582 C C . ALA A 1 73 ? 0.574 3.187 17.876 1.00 81.44 73 ALA A C 1
ATOM 584 O O . ALA A 1 73 ? 1.683 2.651 17.883 1.00 81.44 73 ALA A O 1
ATOM 585 N N . THR A 1 74 ? -0.420 2.736 17.114 1.00 87.00 74 THR A N 1
ATOM 586 C CA . THR A 1 74 ? -0.361 1.466 16.400 1.00 87.00 74 THR A CA 1
ATOM 587 C C . THR A 1 74 ? -0.201 1.692 14.906 1.00 87.00 74 THR A C 1
ATOM 589 O O . THR A 1 74 ? -1.130 2.108 14.203 1.00 87.00 74 THR A O 1
ATOM 592 N N . ARG A 1 75 ? 1.015 1.401 14.432 1.00 88.06 75 ARG A N 1
ATOM 593 C CA . ARG A 1 75 ? 1.453 1.616 13.053 1.00 88.06 75 ARG A CA 1
ATOM 594 C C . ARG A 1 75 ? 1.972 0.323 12.433 1.00 88.06 75 ARG A C 1
ATOM 596 O O . ARG A 1 75 ? 2.598 -0.490 13.117 1.00 88.06 75 ARG A O 1
ATOM 603 N N . TRP A 1 76 ? 1.758 0.163 11.133 1.00 89.50 76 TRP A N 1
ATOM 604 C CA . TRP A 1 76 ? 2.297 -0.935 10.336 1.00 89.50 76 TRP A CA 1
ATOM 605 C C . TRP A 1 76 ? 2.981 -0.405 9.087 1.00 89.50 76 TRP A C 1
ATOM 607 O O . TRP A 1 76 ? 2.471 0.496 8.424 1.00 89.50 76 TRP A O 1
ATOM 617 N N . LEU A 1 77 ? 4.107 -1.016 8.749 1.00 88.12 77 LEU A N 1
ATOM 618 C CA . LEU A 1 77 ? 4.807 -0.820 7.497 1.00 88.12 77 LEU A CA 1
ATOM 619 C C . LEU A 1 77 ? 4.266 -1.838 6.504 1.00 88.12 77 LEU A C 1
ATOM 621 O O . LEU A 1 77 ? 4.281 -3.035 6.782 1.00 88.12 77 LEU A O 1
ATOM 625 N N . SER A 1 78 ? 3.817 -1.357 5.354 1.00 90.31 78 SER A N 1
ATOM 626 C CA . SER A 1 78 ? 3.434 -2.170 4.209 1.00 90.31 78 SER A CA 1
ATOM 627 C C . SER A 1 78 ? 4.280 -1.743 3.019 1.00 90.31 78 SER A C 1
ATOM 629 O O . SER A 1 78 ? 4.092 -0.654 2.476 1.00 90.31 78 SER A O 1
ATOM 631 N N . GLU A 1 79 ? 5.212 -2.582 2.592 1.00 86.06 79 GLU A N 1
ATOM 632 C CA . GLU A 1 79 ? 6.142 -2.252 1.516 1.00 86.06 79 GLU A CA 1
ATOM 633 C C . GLU A 1 79 ? 6.481 -3.453 0.649 1.00 86.06 79 GLU A C 1
ATOM 635 O O . GLU A 1 79 ? 6.292 -4.604 1.040 1.00 86.06 79 GLU A O 1
ATOM 640 N N . ARG A 1 80 ? 7.064 -3.183 -0.519 1.00 82.69 80 ARG A N 1
ATOM 641 C CA . ARG A 1 80 ? 7.714 -4.218 -1.311 1.00 82.69 80 ARG A CA 1
ATOM 642 C C . ARG A 1 80 ? 9.196 -3.943 -1.467 1.00 82.69 80 ARG A C 1
ATOM 644 O O . ARG A 1 80 ? 9.585 -2.928 -2.034 1.00 82.69 80 ARG A O 1
ATOM 651 N N . SER A 1 81 ? 10.000 -4.896 -1.023 1.00 71.56 81 SER A N 1
ATOM 652 C CA . SER A 1 81 ? 11.454 -4.891 -1.137 1.00 71.56 81 SER A CA 1
ATOM 653 C C . SER A 1 81 ? 11.931 -5.893 -2.194 1.00 71.56 81 SER A C 1
ATOM 655 O O . SER A 1 81 ? 11.143 -6.621 -2.805 1.00 71.56 81 SER A O 1
ATOM 657 N N . THR A 1 82 ? 13.249 -5.980 -2.381 1.00 67.50 82 THR A N 1
ATOM 658 C CA . THR A 1 82 ? 13.883 -7.042 -3.180 1.00 67.50 82 THR A CA 1
ATOM 659 C C . THR A 1 82 ? 13.623 -8.442 -2.628 1.00 67.50 82 THR A C 1
ATOM 661 O O . THR A 1 82 ? 13.721 -9.410 -3.373 1.00 67.50 82 THR A O 1
ATOM 664 N N . ASN A 1 83 ? 13.283 -8.551 -1.342 1.00 66.75 83 ASN A N 1
ATOM 665 C CA . ASN A 1 83 ? 13.055 -9.817 -0.648 1.00 66.75 83 ASN A CA 1
ATOM 666 C C . ASN A 1 83 ? 11.566 -10.206 -0.606 1.00 66.75 83 ASN A C 1
ATOM 668 O O . ASN A 1 83 ? 11.210 -11.172 0.061 1.00 66.75 83 ASN A O 1
ATOM 672 N N . GLY A 1 84 ? 10.699 -9.456 -1.295 1.00 76.44 84 GLY A N 1
ATOM 673 C CA . GLY A 1 84 ? 9.255 -9.680 -1.323 1.00 76.44 84 GLY A CA 1
ATOM 674 C C . GLY A 1 84 ? 8.461 -8.562 -0.650 1.00 76.44 84 GLY A C 1
ATOM 675 O O . GLY A 1 84 ? 8.968 -7.460 -0.420 1.00 76.44 84 GLY A O 1
ATOM 676 N N . VAL A 1 85 ? 7.187 -8.840 -0.382 1.00 83.88 85 VAL A N 1
ATOM 677 C CA . VAL A 1 85 ? 6.278 -7.908 0.293 1.00 83.88 85 VAL A CA 1
ATOM 678 C C . VAL A 1 85 ? 6.399 -8.086 1.802 1.00 83.88 85 VAL A C 1
ATOM 680 O O . VAL A 1 85 ? 6.425 -9.205 2.308 1.00 83.88 85 VAL A O 1
ATOM 683 N N . VAL A 1 86 ? 6.464 -6.970 2.514 1.00 83.62 86 VAL A N 1
ATOM 684 C CA . VAL A 1 86 ? 6.531 -6.905 3.969 1.00 83.62 86 VAL A CA 1
ATOM 685 C C . VAL A 1 86 ? 5.279 -6.200 4.465 1.00 83.62 86 VAL A C 1
ATOM 687 O O . VAL A 1 86 ? 4.970 -5.099 4.017 1.00 83.62 86 VAL A O 1
ATOM 690 N N . LEU A 1 87 ? 4.591 -6.830 5.414 1.00 88.06 87 LEU A N 1
ATOM 691 C CA . LEU A 1 87 ? 3.610 -6.191 6.281 1.00 88.06 87 LEU A CA 1
ATOM 692 C C . LEU A 1 87 ? 4.043 -6.467 7.718 1.00 88.06 87 LEU A C 1
ATOM 694 O O . LEU A 1 87 ? 4.069 -7.624 8.128 1.00 88.06 87 LEU A O 1
ATOM 698 N N . GLY A 1 88 ? 4.424 -5.431 8.457 1.00 83.50 88 GLY A N 1
ATOM 699 C CA . GLY A 1 88 ? 4.982 -5.586 9.800 1.00 83.50 88 GLY A CA 1
ATOM 700 C C . GLY A 1 88 ? 4.583 -4.447 10.722 1.00 83.50 88 GLY A C 1
ATOM 701 O O . GLY A 1 88 ? 4.469 -3.302 10.291 1.00 83.50 88 GLY A O 1
ATOM 702 N N . LYS A 1 89 ? 4.358 -4.753 12.001 1.00 84.62 89 LYS A N 1
ATOM 703 C CA . LYS A 1 89 ? 4.086 -3.737 13.022 1.00 84.62 89 LYS A CA 1
ATOM 704 C C . LYS A 1 89 ? 5.355 -2.923 13.289 1.00 84.62 89 LYS A C 1
ATOM 706 O O . LYS A 1 89 ? 6.439 -3.482 13.422 1.00 84.62 89 LYS A O 1
ATOM 711 N N . MET A 1 90 ? 5.224 -1.603 13.338 1.00 78.62 90 MET A N 1
ATOM 712 C CA . MET A 1 90 ? 6.350 -0.686 13.509 1.00 78.62 90 MET A CA 1
ATOM 713 C C . MET A 1 90 ? 6.526 -0.347 14.989 1.00 78.62 90 MET A C 1
ATOM 715 O O . MET A 1 90 ? 6.007 0.662 15.466 1.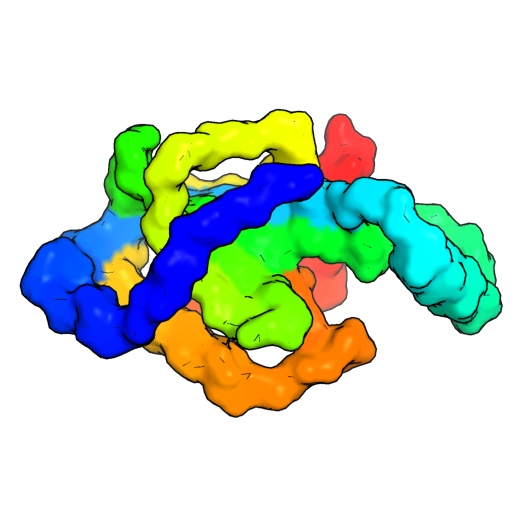00 78.62 90 MET A O 1
ATOM 719 N N . ASP A 1 91 ? 7.280 -1.169 15.715 1.00 67.56 91 ASP A N 1
ATOM 720 C CA . ASP A 1 91 ? 7.658 -0.859 17.094 1.00 67.56 91 ASP A CA 1
ATOM 721 C C . ASP A 1 91 ? 8.922 0.028 17.095 1.00 67.56 91 ASP A C 1
ATOM 723 O O . ASP A 1 91 ? 10.005 -0.393 16.692 1.00 67.56 91 ASP A O 1
ATOM 727 N N . GLY A 1 92 ? 8.794 1.291 17.525 1.00 53.44 92 GLY A N 1
ATOM 728 C CA . GLY A 1 92 ? 9.937 2.207 17.683 1.00 53.44 92 GLY A CA 1
ATOM 729 C C . GLY A 1 92 ? 10.448 2.883 16.400 1.00 53.44 92 GLY A C 1
ATOM 730 O O . GLY A 1 92 ? 11.651 3.120 16.275 1.00 53.44 92 GLY A O 1
ATOM 731 N N . TRP A 1 93 ? 9.559 3.200 15.450 1.00 51.72 93 TRP A N 1
ATOM 732 C CA . TRP A 1 93 ? 9.913 3.864 14.187 1.00 51.72 93 TRP A CA 1
ATOM 733 C C . TRP A 1 93 ? 10.648 5.198 14.381 1.00 51.72 93 TRP A C 1
ATOM 735 O O . TRP A 1 93 ? 10.223 6.048 15.163 1.00 51.72 93 TRP A O 1
ATOM 745 N N . ILE A 1 94 ? 11.728 5.399 13.619 1.00 48.94 94 ILE A N 1
ATOM 746 C CA . ILE A 1 94 ? 12.498 6.647 13.577 1.00 48.94 94 ILE A CA 1
ATOM 747 C C . ILE A 1 94 ? 12.374 7.226 12.160 1.00 48.94 94 ILE A C 1
ATOM 749 O O . ILE A 1 94 ? 13.011 6.734 11.234 1.00 48.94 94 ILE A O 1
ATOM 753 N N . GLU A 1 95 ? 11.579 8.290 12.018 1.00 54.25 95 GLU A N 1
ATOM 754 C CA . GLU A 1 95 ? 11.153 8.956 10.764 1.00 54.25 95 GLU A CA 1
ATOM 755 C C . GLU A 1 95 ? 12.275 9.644 9.952 1.00 54.25 95 GLU A C 1
ATOM 757 O O . GLU A 1 95 ? 12.010 10.308 8.955 1.00 54.25 95 GLU A O 1
ATOM 762 N N . SER A 1 96 ? 13.544 9.550 10.357 1.00 51.38 96 SER A N 1
ATOM 763 C CA . SER A 1 96 ? 14.536 10.594 10.047 1.00 51.38 96 SER A CA 1
ATOM 764 C C . SER A 1 96 ? 14.980 10.731 8.581 1.00 51.38 96 SER A C 1
ATOM 766 O O . SER A 1 96 ? 15.754 11.638 8.288 1.00 51.38 96 SER A O 1
ATOM 768 N N . HIS A 1 97 ? 14.526 9.868 7.665 1.00 61.91 97 HIS A N 1
ATOM 769 C CA . HIS A 1 97 ? 14.935 9.887 6.249 1.00 61.91 97 HIS A CA 1
ATOM 770 C C . HIS A 1 97 ? 13.775 9.687 5.256 1.00 61.91 97 HIS A C 1
ATOM 772 O O . HIS A 1 97 ? 14.016 9.376 4.086 1.00 61.91 97 HIS A O 1
ATOM 778 N N . GLU A 1 98 ? 12.530 9.848 5.703 1.00 72.94 98 GLU A N 1
ATOM 779 C CA . GLU A 1 98 ? 11.345 9.627 4.872 1.00 72.94 98 GLU A CA 1
ATOM 780 C C . GLU A 1 98 ? 10.631 10.936 4.540 1.00 72.94 98 GLU A C 1
ATOM 782 O O . GLU A 1 98 ? 10.418 11.784 5.404 1.00 72.94 98 GLU A O 1
ATOM 787 N N . GLN A 1 99 ? 10.247 11.093 3.275 1.00 82.69 99 GLN A N 1
ATOM 788 C CA . GLN A 1 99 ? 9.396 12.178 2.801 1.00 82.69 99 GLN A CA 1
ATOM 789 C C . GLN A 1 99 ? 7.979 11.641 2.603 1.00 82.69 99 GLN A C 1
ATOM 791 O O . GLN A 1 99 ? 7.767 10.711 1.823 1.00 82.69 99 GLN A O 1
ATOM 796 N N . GLU A 1 100 ? 7.000 12.235 3.277 1.00 88.19 100 GLU A N 1
ATOM 797 C CA . GLU A 1 100 ? 5.591 11.969 2.994 1.00 88.19 100 GLU A CA 1
ATOM 798 C C . GLU A 1 100 ? 5.226 12.556 1.626 1.00 88.19 100 GLU A C 1
ATOM 800 O O . GLU A 1 100 ? 5.465 13.732 1.354 1.00 88.19 100 GLU A O 1
ATOM 805 N N . VAL A 1 101 ? 4.660 11.726 0.751 1.00 88.81 101 VAL A N 1
ATOM 806 C CA . VAL A 1 101 ? 4.255 12.130 -0.606 1.00 88.81 101 VAL A CA 1
ATOM 807 C C . VAL A 1 101 ? 2.745 12.056 -0.809 1.00 88.81 101 VAL A C 1
ATOM 809 O O . VAL A 1 101 ? 2.229 12.574 -1.795 1.00 88.81 101 VAL A O 1
ATOM 812 N N . ASP A 1 102 ? 2.024 11.415 0.109 1.00 90.56 102 ASP A N 1
ATOM 813 C CA . ASP A 1 102 ? 0.580 11.223 0.036 1.00 90.56 102 ASP A CA 1
ATOM 814 C C . ASP A 1 102 ? 0.027 10.817 1.407 1.00 90.56 102 ASP A C 1
ATOM 816 O O . ASP A 1 102 ? 0.667 10.044 2.122 1.00 90.56 102 ASP A O 1
ATOM 820 N N . HIS A 1 103 ? -1.172 11.284 1.755 1.00 93.00 103 HIS A N 1
ATOM 821 C CA . HIS A 1 103 ? -1.800 11.027 3.054 1.00 93.00 103 HIS A CA 1
ATOM 822 C C . HIS A 1 103 ? -3.315 10.884 2.899 1.00 93.00 103 HIS A C 1
ATOM 824 O O . HIS A 1 103 ? -3.963 11.690 2.228 1.00 93.00 103 HIS A O 1
ATOM 830 N N . TRP A 1 104 ? -3.881 9.876 3.562 1.00 92.44 104 TRP A N 1
ATOM 831 C CA . TRP A 1 104 ? -5.315 9.608 3.649 1.00 92.44 104 TRP A CA 1
ATOM 832 C C . TRP A 1 104 ? -5.756 9.474 5.106 1.00 92.44 104 TRP A C 1
ATOM 834 O O . TRP A 1 104 ? -5.218 8.634 5.819 1.00 92.44 104 TRP A O 1
ATOM 844 N N . ASP A 1 105 ? -6.757 10.251 5.519 1.00 94.19 105 ASP A N 1
ATOM 845 C CA . ASP A 1 105 ? -7.367 10.213 6.856 1.00 94.19 105 ASP A CA 1
ATOM 846 C C . ASP A 1 105 ? -8.841 9.798 6.808 1.00 94.19 105 ASP A C 1
ATOM 848 O O . ASP A 1 105 ? -9.470 9.803 5.748 1.00 94.19 105 ASP A O 1
ATOM 852 N N . GLY A 1 106 ? -9.403 9.476 7.979 1.00 92.38 106 GLY A N 1
ATOM 853 C CA . GLY A 1 106 ? -10.830 9.181 8.142 1.00 92.38 106 GLY A CA 1
ATOM 854 C C . GLY A 1 106 ? -11.265 7.875 7.475 1.00 92.38 106 GLY A C 1
ATOM 855 O O . GLY A 1 106 ? -12.420 7.734 7.079 1.00 92.38 106 GLY A O 1
ATOM 856 N N . LEU A 1 107 ? -10.332 6.940 7.305 1.00 93.38 107 LEU A N 1
ATOM 857 C CA . LEU A 1 107 ? -10.576 5.629 6.718 1.00 93.38 107 LEU A CA 1
ATOM 858 C C . LEU A 1 107 ? -11.193 4.670 7.752 1.00 93.38 107 LEU A C 1
ATOM 860 O O . LEU A 1 107 ? -11.042 4.844 8.957 1.00 93.38 107 LEU A O 1
ATOM 864 N N . GLU A 1 108 ? -11.857 3.615 7.277 1.00 93.62 108 GLU A N 1
ATOM 865 C CA . GLU A 1 108 ? -12.329 2.498 8.117 1.00 93.62 108 GLU A CA 1
ATOM 866 C C . GLU A 1 108 ? -12.058 1.144 7.443 1.00 93.62 108 GLU A C 1
ATOM 868 O O . GLU A 1 108 ? -12.920 0.268 7.300 1.00 93.62 108 GLU A O 1
ATOM 873 N N . ILE A 1 109 ? -10.825 0.966 6.977 1.00 94.44 109 ILE A N 1
ATOM 874 C CA . ILE A 1 109 ? -10.444 -0.203 6.182 1.00 94.44 109 ILE A CA 1
ATOM 875 C C . ILE A 1 109 ? -10.161 -1.371 7.120 1.00 94.44 109 ILE A C 1
ATOM 877 O O . ILE A 1 109 ? -9.369 -1.242 8.053 1.00 94.44 109 ILE A O 1
ATOM 881 N N . SER A 1 110 ? -10.803 -2.520 6.891 1.00 93.69 110 SER A N 1
ATOM 882 C CA . SER A 1 110 ? -10.500 -3.723 7.668 1.00 93.69 110 SER A CA 1
ATOM 883 C C . SER A 1 110 ? -9.069 -4.174 7.412 1.00 93.69 110 SER A C 1
ATOM 885 O O . SER A 1 110 ? -8.615 -4.221 6.265 1.00 93.69 110 SER A O 1
ATOM 887 N N . PHE A 1 111 ? -8.370 -4.571 8.472 1.00 92.44 111 PHE A N 1
ATOM 888 C CA . PHE A 1 111 ? -7.024 -5.119 8.331 1.00 92.44 111 PHE A CA 1
ATOM 889 C C . PHE A 1 111 ? -7.007 -6.377 7.447 1.00 92.44 111 PHE A C 1
ATOM 891 O O . PHE A 1 111 ? -6.073 -6.581 6.680 1.00 92.44 111 PHE A O 1
ATOM 898 N N . SER A 1 112 ? -8.099 -7.150 7.433 1.00 91.31 112 SER A N 1
ATOM 899 C CA . SER A 1 112 ? -8.283 -8.278 6.510 1.00 91.31 112 SER A CA 1
ATOM 900 C C . SER A 1 112 ? -8.145 -7.897 5.030 1.00 91.31 112 SER A C 1
ATOM 902 O O . SER A 1 112 ? -7.555 -8.657 4.268 1.00 91.31 112 SER A O 1
ATOM 904 N N . LYS A 1 113 ? -8.610 -6.707 4.622 1.00 92.88 113 LYS A N 1
ATOM 905 C CA . LYS A 1 113 ? -8.456 -6.218 3.242 1.00 92.88 113 LYS A CA 1
ATOM 906 C C . LYS A 1 113 ? -6.992 -5.908 2.920 1.00 92.88 113 LYS A C 1
ATOM 908 O O . LYS A 1 113 ? -6.536 -6.148 1.805 1.00 92.88 113 LYS A O 1
ATOM 913 N N . ILE A 1 114 ? -6.248 -5.397 3.904 1.00 94.06 114 ILE A N 1
ATOM 914 C CA . ILE A 1 114 ? -4.802 -5.164 3.785 1.00 94.06 114 ILE A CA 1
ATOM 915 C C . ILE A 1 114 ? -4.063 -6.496 3.637 1.00 94.06 114 ILE A C 1
ATOM 917 O O . ILE A 1 114 ? -3.184 -6.616 2.783 1.00 94.06 114 ILE A O 1
ATOM 921 N N . LEU A 1 115 ? -4.442 -7.506 4.424 1.00 91.88 115 LEU A N 1
ATOM 922 C CA . LEU A 1 115 ? -3.858 -8.847 4.360 1.00 91.88 115 LEU A CA 1
ATOM 923 C C . LEU A 1 115 ? -4.129 -9.527 3.019 1.00 91.88 115 LEU A C 1
ATOM 925 O O . LEU A 1 115 ? -3.212 -10.095 2.433 1.00 91.88 115 LEU A O 1
ATOM 929 N N . GLU A 1 116 ? -5.357 -9.442 2.509 1.00 92.69 116 GLU A N 1
ATOM 930 C CA . GLU A 1 116 ? -5.719 -9.973 1.192 1.00 92.69 116 GLU A CA 1
ATOM 931 C C . GLU A 1 116 ? -4.872 -9.336 0.084 1.00 92.69 116 GLU A C 1
ATOM 933 O O . GLU 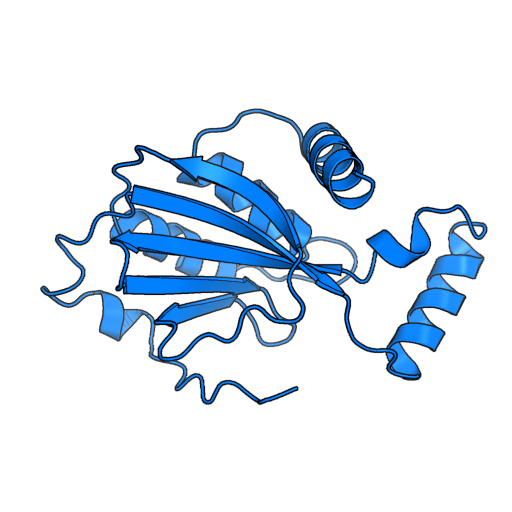A 1 116 ? -4.243 -10.048 -0.701 1.00 92.69 116 GLU A O 1
ATOM 938 N N . PHE A 1 117 ? -4.776 -8.002 0.077 1.00 93.94 117 PHE A N 1
ATOM 939 C CA . PHE A 1 117 ? -3.913 -7.275 -0.851 1.00 93.94 117 PHE A CA 1
ATOM 940 C C . PHE A 1 117 ? -2.447 -7.717 -0.733 1.00 93.94 117 PHE A C 1
ATOM 942 O O . PHE A 1 117 ? -1.797 -8.016 -1.733 1.00 93.94 117 PHE A O 1
ATOM 949 N N . THR A 1 118 ? -1.937 -7.811 0.493 1.00 91.44 118 THR A N 1
ATOM 950 C CA . THR A 1 118 ? -0.549 -8.199 0.774 1.00 91.44 118 THR A CA 1
ATOM 951 C C . THR A 1 118 ? -0.245 -9.610 0.276 1.00 91.44 118 THR A C 1
ATOM 953 O O . THR A 1 118 ? 0.795 -9.833 -0.346 1.00 91.44 118 THR A O 1
ATOM 956 N N . ARG A 1 119 ? -1.156 -10.564 0.501 1.00 90.25 119 ARG A N 1
ATOM 957 C CA . ARG A 1 119 ? -1.044 -11.951 0.025 1.00 90.25 119 ARG A CA 1
ATOM 958 C C . ARG A 1 119 ? -1.057 -12.017 -1.500 1.00 90.25 119 ARG A C 1
ATOM 960 O O . ARG A 1 119 ? -0.194 -12.673 -2.081 1.00 90.25 119 ARG A O 1
ATOM 967 N N . TYR A 1 120 ? -1.987 -11.302 -2.136 1.00 90.56 120 TYR A N 1
ATOM 968 C CA . TYR A 1 120 ? -2.059 -11.214 -3.593 1.00 90.56 120 TYR A CA 1
ATOM 969 C C . TYR A 1 120 ? -0.749 -10.673 -4.169 1.00 90.56 120 TYR A C 1
ATOM 971 O O . TYR A 1 120 ? -0.117 -11.342 -4.986 1.00 90.56 120 TYR A O 1
ATOM 979 N N . GLU A 1 121 ? -0.274 -9.526 -3.683 1.00 89.06 121 GLU A N 1
ATOM 980 C CA . GLU A 1 121 ? 0.974 -8.946 -4.172 1.00 89.06 121 GLU A CA 1
ATOM 981 C C . GLU A 1 121 ? 2.177 -9.854 -3.887 1.00 89.06 121 GLU A C 1
ATOM 983 O O . GLU A 1 121 ? 3.029 -10.008 -4.759 1.00 89.06 121 GLU A O 1
ATOM 988 N N . SER A 1 122 ? 2.234 -10.532 -2.737 1.00 85.56 122 SER A N 1
ATOM 989 C CA . SER A 1 122 ? 3.309 -11.488 -2.413 1.00 85.56 122 SER A CA 1
ATOM 990 C C . SER A 1 122 ? 3.418 -12.639 -3.416 1.00 85.56 122 SER A C 1
ATOM 992 O O . SER A 1 122 ? 4.518 -13.126 -3.656 1.00 85.56 122 SER A O 1
ATOM 994 N N . SER A 1 123 ? 2.299 -13.056 -4.016 1.00 84.25 123 SER A N 1
ATOM 995 C CA . SER A 1 123 ? 2.262 -14.133 -5.014 1.00 84.25 123 SER A CA 1
ATOM 996 C C . SER A 1 123 ? 2.693 -13.704 -6.423 1.00 84.25 123 SER A C 1
ATOM 998 O O . SER A 1 123 ? 2.909 -14.551 -7.285 1.00 84.25 123 SER A O 1
ATOM 1000 N N . MET A 1 124 ? 2.815 -12.398 -6.670 1.00 80.50 124 MET A N 1
ATOM 1001 C CA . MET A 1 124 ? 3.159 -11.860 -7.984 1.00 80.50 124 MET A CA 1
ATOM 1002 C C . MET A 1 124 ? 4.677 -11.845 -8.195 1.00 80.50 124 MET A C 1
ATOM 1004 O O . MET A 1 124 ? 5.419 -11.301 -7.369 1.00 80.50 124 MET A O 1
ATOM 1008 N N . ASP A 1 125 ? 5.125 -12.334 -9.354 1.00 67.75 125 ASP A N 1
ATOM 1009 C CA . ASP A 1 125 ? 6.513 -12.214 -9.807 1.00 67.75 125 ASP A CA 1
ATOM 1010 C C . ASP A 1 125 ? 6.822 -10.759 -10.182 1.00 67.75 125 ASP A C 1
ATOM 1012 O O . ASP A 1 125 ? 6.412 -10.247 -11.226 1.00 67.75 125 ASP A O 1
ATOM 1016 N N . TYR A 1 126 ? 7.550 -10.067 -9.308 1.00 63.00 126 TYR A N 1
ATOM 1017 C CA . TYR A 1 126 ? 8.028 -8.713 -9.574 1.00 63.00 126 TYR A CA 1
ATOM 1018 C C . TYR A 1 126 ? 9.447 -8.766 -10.132 1.00 63.00 126 TYR A C 1
ATOM 1020 O O . TYR A 1 126 ? 10.340 -9.359 -9.530 1.00 63.00 126 TYR A O 1
ATOM 1028 N N . ASN A 1 127 ? 9.677 -8.072 -11.244 1.00 57.75 127 ASN A N 1
ATOM 1029 C CA . ASN A 1 127 ? 11.016 -7.753 -11.724 1.00 57.75 127 ASN A CA 1
ATOM 1030 C C . ASN A 1 127 ? 11.227 -6.230 -11.701 1.00 57.75 127 ASN A C 1
ATOM 1032 O O . ASN A 1 127 ? 10.283 -5.457 -11.846 1.00 57.75 127 ASN A O 1
ATOM 1036 N N . PHE A 1 128 ? 12.478 -5.799 -11.511 1.00 50.00 128 PHE A N 1
ATOM 1037 C CA . PHE A 1 128 ? 12.866 -4.391 -11.307 1.00 50.00 128 PHE A CA 1
ATOM 1038 C C . PHE A 1 128 ? 12.349 -3.425 -12.394 1.00 50.00 128 PHE A C 1
ATOM 1040 O O . PHE A 1 128 ? 12.166 -2.239 -12.131 1.00 50.00 128 PHE A O 1
ATOM 1047 N N . VAL A 1 129 ? 12.104 -3.936 -13.605 1.00 53.41 129 VAL A N 1
ATOM 1048 C CA . VAL A 1 129 ? 11.674 -3.161 -14.779 1.00 53.41 129 VAL A CA 1
ATOM 1049 C C . VAL A 1 129 ? 10.146 -3.084 -14.906 1.00 53.41 129 VAL A C 1
ATOM 1051 O O . VAL A 1 129 ? 9.634 -2.085 -15.399 1.00 53.41 129 VAL A O 1
ATOM 1054 N N . GLY A 1 130 ? 9.415 -4.114 -14.472 1.00 62.44 130 GLY A N 1
ATOM 1055 C CA . GLY A 1 130 ? 7.969 -4.232 -14.655 1.00 62.44 130 GLY A CA 1
ATOM 1056 C C . GLY A 1 130 ? 7.176 -3.707 -13.465 1.00 62.44 130 GLY A C 1
ATOM 1057 O O . GLY A 1 130 ? 6.603 -2.626 -13.522 1.00 62.44 130 GLY A O 1
ATOM 1058 N N . LYS A 1 131 ? 7.140 -4.477 -12.377 1.00 72.44 131 LYS A N 1
ATOM 1059 C CA . LYS A 1 131 ? 6.345 -4.188 -11.178 1.00 72.44 131 LYS A CA 1
ATOM 1060 C C . LYS A 1 131 ? 7.343 -3.956 -10.036 1.00 72.44 131 LYS A C 1
ATOM 1062 O O . LYS A 1 131 ? 8.192 -4.802 -9.787 1.00 72.44 131 LYS A O 1
ATOM 1067 N N . ASN A 1 132 ? 7.319 -2.784 -9.399 1.00 78.44 132 ASN A N 1
ATOM 1068 C CA . ASN A 1 132 ? 8.281 -2.352 -8.365 1.00 78.44 132 ASN A CA 1
ATOM 1069 C C . ASN A 1 132 ? 7.559 -1.717 -7.157 1.00 78.44 132 ASN A C 1
ATOM 1071 O O . ASN A 1 132 ? 6.332 -1.693 -7.123 1.00 78.44 132 ASN A O 1
ATOM 1075 N N . CYS A 1 133 ? 8.281 -1.185 -6.164 1.00 84.12 133 CYS A N 1
ATOM 1076 C CA . CYS A 1 133 ? 7.669 -0.569 -4.974 1.00 84.12 133 CYS A CA 1
ATOM 1077 C C . CYS A 1 133 ? 6.721 0.606 -5.297 1.00 84.12 133 CYS A C 1
ATOM 1079 O O . CYS A 1 133 ? 5.710 0.781 -4.622 1.00 84.12 133 CYS A O 1
ATOM 1081 N N . LYS A 1 134 ? 6.959 1.348 -6.387 1.00 86.56 134 LYS A N 1
ATOM 1082 C CA . LYS A 1 134 ? 6.025 2.381 -6.868 1.00 86.56 134 LYS A CA 1
ATOM 1083 C C . LYS A 1 134 ? 4.716 1.770 -7.388 1.00 86.56 134 LYS A C 1
ATOM 1085 O O . LYS A 1 134 ? 3.643 2.279 -7.080 1.00 86.56 134 LYS A O 1
ATOM 1090 N N . HIS A 1 135 ? 4.793 0.670 -8.141 1.00 88.44 135 HIS A N 1
ATOM 1091 C CA . HIS A 1 135 ? 3.600 -0.070 -8.579 1.00 88.44 135 HIS A CA 1
ATOM 1092 C C . HIS A 1 135 ? 2.841 -0.678 -7.402 1.00 88.44 135 HIS A C 1
ATOM 1094 O O . HIS A 1 135 ? 1.619 -0.640 -7.395 1.00 88.44 135 HIS A O 1
ATOM 1100 N N . PHE A 1 136 ? 3.551 -1.172 -6.388 1.00 89.62 136 PHE A N 1
ATOM 1101 C CA . PHE A 1 136 ? 2.926 -1.668 -5.167 1.00 89.62 136 PHE A CA 1
ATOM 1102 C C . PHE A 1 136 ? 2.059 -0.583 -4.505 1.00 89.62 136 PHE A C 1
ATOM 1104 O O . PHE A 1 136 ? 0.899 -0.837 -4.187 1.00 89.62 136 PHE A O 1
ATOM 1111 N N . CYS A 1 137 ? 2.571 0.647 -4.378 1.00 91.69 137 CYS A N 1
ATOM 1112 C CA . CYS A 1 137 ? 1.788 1.750 -3.817 1.00 91.69 137 CYS A CA 1
ATOM 1113 C C . CYS A 1 137 ? 0.624 2.202 -4.712 1.00 91.69 137 CYS A C 1
ATOM 1115 O O . CYS A 1 137 ? -0.453 2.550 -4.221 1.00 91.69 137 CYS A O 1
ATOM 1117 N N . TYR A 1 138 ? 0.811 2.168 -6.032 1.00 91.75 138 TYR A N 1
ATOM 1118 C CA . TYR A 1 138 ? -0.271 2.402 -6.987 1.00 91.75 138 TYR A CA 1
ATOM 1119 C C . TYR A 1 138 ? -1.397 1.365 -6.849 1.00 91.75 138 TYR A C 1
ATOM 1121 O O . TYR A 1 138 ? -2.567 1.727 -6.708 1.00 91.75 138 TYR A O 1
ATOM 1129 N N . ASP A 1 139 ? -1.049 0.079 -6.842 1.00 92.75 139 ASP A N 1
ATOM 1130 C CA . ASP A 1 139 ? -2.010 -1.017 -6.741 1.00 92.75 139 ASP A CA 1
ATOM 1131 C C . ASP A 1 139 ? -2.728 -1.000 -5.392 1.00 92.75 139 ASP A C 1
ATOM 1133 O O . ASP A 1 139 ? -3.923 -1.292 -5.330 1.00 92.75 139 ASP A O 1
ATOM 1137 N N . PHE A 1 140 ? -2.050 -0.579 -4.322 1.00 94.56 140 PHE A N 1
ATOM 1138 C CA . PHE A 1 140 ? -2.689 -0.342 -3.033 1.00 94.56 140 PHE A CA 1
ATOM 1139 C C . PHE A 1 140 ? -3.775 0.737 -3.154 1.00 94.56 140 PHE A C 1
ATOM 1141 O O . PHE A 1 140 ? -4.925 0.511 -2.769 1.00 94.56 140 PHE A O 1
ATOM 1148 N N . ARG A 1 141 ? -3.467 1.905 -3.740 1.00 92.50 141 ARG A N 1
ATOM 1149 C CA . ARG A 1 141 ? -4.466 2.974 -3.951 1.00 92.50 141 ARG A CA 1
ATOM 1150 C C . ARG A 1 141 ? -5.657 2.480 -4.765 1.00 92.50 141 ARG A C 1
ATOM 1152 O O . ARG A 1 141 ? -6.804 2.788 -4.442 1.00 92.50 141 ARG A O 1
ATOM 1159 N N . ARG A 1 142 ? -5.408 1.684 -5.797 1.00 92.19 142 ARG A N 1
ATOM 1160 C CA . ARG A 1 142 ? -6.467 1.159 -6.654 1.00 92.19 142 ARG A CA 1
ATOM 1161 C C . ARG A 1 142 ? -7.329 0.113 -5.952 1.00 92.19 142 ARG A C 1
ATOM 1163 O O . ARG A 1 142 ? -8.547 0.259 -5.886 1.00 92.19 142 ARG A O 1
ATOM 1170 N N . ASN A 1 143 ? -6.707 -0.921 -5.398 1.00 93.31 143 ASN A N 1
ATOM 1171 C CA . ASN A 1 143 ? -7.401 -2.116 -4.915 1.00 93.31 143 ASN A CA 1
ATOM 1172 C C . ASN A 1 143 ? -7.905 -1.954 -3.473 1.00 93.31 143 ASN A C 1
ATOM 1174 O O . ASN A 1 143 ? -8.967 -2.463 -3.104 1.00 93.31 143 ASN A O 1
ATOM 1178 N N . VAL A 1 144 ? -7.177 -1.198 -2.651 1.00 94.38 144 VAL A N 1
ATOM 1179 C CA . VAL A 1 144 ? -7.534 -0.956 -1.251 1.00 94.38 144 VAL A CA 1
ATOM 1180 C C . VAL A 1 144 ? -8.348 0.328 -1.107 1.00 94.38 144 VAL A C 1
ATOM 1182 O O . VAL A 1 144 ? -9.429 0.276 -0.513 1.00 94.38 144 VAL A O 1
ATOM 1185 N N . LEU A 1 145 ? -7.891 1.445 -1.686 1.00 92.75 145 LEU A N 1
ATOM 1186 C CA . LEU A 1 145 ? -8.558 2.754 -1.559 1.00 92.75 145 LEU A CA 1
ATOM 1187 C C . LEU A 1 145 ? -9.611 3.041 -2.643 1.00 92.75 145 LEU A C 1
ATOM 1189 O O . LEU A 1 145 ? -10.327 4.035 -2.538 1.00 92.75 145 LEU A O 1
ATOM 1193 N N . GLY A 1 146 ? -9.728 2.195 -3.671 1.00 89.75 146 GLY A N 1
ATOM 1194 C CA . GLY A 1 146 ? -10.726 2.355 -4.734 1.00 89.75 146 GLY A CA 1
ATOM 1195 C C . GLY A 1 146 ? -10.433 3.504 -5.702 1.00 89.75 146 GLY A C 1
ATOM 1196 O O . GLY A 1 146 ? -11.355 4.029 -6.328 1.00 89.75 146 GLY A O 1
ATOM 1197 N N . LYS A 1 147 ? -9.174 3.940 -5.813 1.00 88.94 147 LYS A N 1
ATOM 1198 C CA . LYS A 1 147 ? -8.770 4.979 -6.768 1.00 88.94 147 LYS A CA 1
ATOM 1199 C C . LYS A 1 147 ? -8.728 4.442 -8.193 1.00 88.94 147 LYS A C 1
ATOM 1201 O O . LYS A 1 147 ? -8.347 3.301 -8.425 1.00 88.94 147 LYS A O 1
ATOM 1206 N N . VAL A 1 148 ? -9.131 5.277 -9.147 1.00 87.25 148 VAL A N 1
ATOM 1207 C CA . VAL A 1 148 ? -9.315 4.878 -10.553 1.00 87.25 148 VAL A CA 1
ATOM 1208 C C . VAL A 1 148 ? -8.353 5.574 -11.514 1.00 87.25 148 VAL A C 1
ATOM 1210 O O . VAL A 1 148 ? -8.480 5.391 -12.721 1.00 87.25 148 VAL A O 1
ATOM 1213 N N . GLU A 1 149 ? -7.393 6.360 -11.012 1.00 88.25 149 GLU A N 1
ATOM 1214 C CA . GLU A 1 149 ? -6.354 6.924 -11.873 1.00 88.25 149 GLU A CA 1
ATOM 1215 C C . GLU A 1 149 ? -5.495 5.834 -12.538 1.00 88.25 149 GLU A C 1
ATOM 1217 O O . GLU A 1 149 ? -5.270 4.746 -11.994 1.00 88.25 149 GLU A O 1
ATOM 1222 N N . ASP A 1 150 ? -4.998 6.124 -13.739 1.00 90.69 150 ASP A N 1
ATOM 1223 C CA . ASP A 1 150 ? -3.985 5.299 -14.382 1.00 90.69 150 ASP A CA 1
ATOM 1224 C C . ASP A 1 150 ? -2.611 5.501 -13.718 1.00 90.69 150 ASP A C 1
ATOM 1226 O O . ASP A 1 150 ? -2.354 6.485 -13.016 1.00 90.69 150 ASP A O 1
ATOM 1230 N N . PHE A 1 151 ? -1.702 4.555 -13.952 1.00 88.19 151 PHE A N 1
ATOM 1231 C CA . PHE A 1 151 ? -0.375 4.578 -13.340 1.00 88.19 151 PHE A CA 1
ATOM 1232 C C . PHE A 1 151 ? 0.459 5.806 -13.742 1.00 88.19 151 PHE A C 1
ATOM 1234 O O . PHE A 1 151 ? 1.238 6.308 -12.930 1.00 88.19 151 PHE A O 1
ATOM 1241 N N . GLY A 1 152 ? 0.294 6.321 -14.965 1.00 86.62 152 GLY A N 1
ATOM 1242 C CA . GLY A 1 152 ? 1.002 7.512 -15.435 1.00 86.62 152 GLY A CA 1
ATOM 1243 C C . GLY A 1 152 ? 0.584 8.755 -14.653 1.00 86.62 152 GLY A C 1
ATOM 1244 O O . GLY A 1 152 ? 1.441 9.490 -14.157 1.00 86.62 152 GLY A O 1
ATOM 1245 N N . THR A 1 153 ? -0.722 8.935 -14.457 1.00 88.88 153 THR A N 1
ATOM 1246 C CA . THR A 1 153 ? -1.281 10.006 -13.619 1.00 88.88 153 THR A CA 1
ATOM 1247 C C . THR A 1 153 ? -0.800 9.898 -12.168 1.00 88.88 153 THR A C 1
ATOM 1249 O O . THR A 1 153 ? -0.389 10.897 -11.572 1.00 88.88 153 THR A O 1
ATOM 1252 N N . TYR A 1 154 ? -0.765 8.687 -11.605 1.00 89.06 154 TYR A N 1
ATOM 1253 C CA . TYR A 1 154 ? -0.204 8.460 -10.269 1.00 89.06 154 TYR A CA 1
ATOM 1254 C C . TYR A 1 154 ? 1.283 8.844 -10.184 1.00 89.06 154 TYR A C 1
ATOM 1256 O O . TYR A 1 154 ? 1.697 9.509 -9.230 1.00 89.06 154 TYR A O 1
ATOM 1264 N N . CYS A 1 155 ? 2.085 8.483 -11.190 1.00 86.44 155 CYS A N 1
ATOM 1265 C CA . CYS A 1 155 ? 3.499 8.854 -11.240 1.00 86.44 155 CYS A CA 1
ATOM 1266 C C . CYS A 1 155 ? 3.679 10.374 -11.235 1.00 86.44 155 CYS A C 1
ATOM 1268 O O . CYS A 1 155 ? 4.456 10.884 -10.432 1.00 86.44 155 CYS A O 1
ATOM 1270 N N . GLN A 1 156 ? 2.932 11.100 -12.070 1.00 85.94 156 GLN A N 1
ATOM 1271 C CA . GLN A 1 156 ? 2.981 12.566 -12.108 1.00 85.94 156 GLN A CA 1
ATOM 1272 C C . GLN A 1 156 ? 2.593 13.187 -10.760 1.00 85.94 156 GLN A C 1
ATOM 1274 O O . GLN A 1 156 ? 3.246 14.126 -10.301 1.00 85.94 156 GLN A O 1
ATOM 1279 N N . PHE A 1 157 ? 1.566 12.641 -10.102 1.00 87.31 157 PHE A N 1
ATOM 1280 C CA . PHE A 1 157 ? 1.134 13.089 -8.780 1.00 87.31 157 PHE A CA 1
ATOM 1281 C C . PHE A 1 157 ? 2.252 12.946 -7.740 1.00 87.31 157 PHE A C 1
ATOM 1283 O O . PHE A 1 157 ? 2.640 13.942 -7.127 1.00 87.31 157 PHE A O 1
ATOM 1290 N N . ILE A 1 158 ? 2.815 11.748 -7.577 1.00 86.12 158 ILE A N 1
ATOM 1291 C CA . ILE A 1 158 ? 3.887 11.507 -6.600 1.00 86.12 158 ILE A CA 1
ATOM 1292 C C . ILE A 1 158 ? 5.130 12.337 -6.934 1.00 86.12 158 ILE A C 1
ATOM 1294 O O . ILE A 1 158 ? 5.739 12.931 -6.047 1.00 86.12 158 ILE A O 1
ATOM 1298 N N . GLU A 1 159 ? 5.485 12.454 -8.214 1.00 81.25 159 GLU A N 1
ATOM 1299 C CA . GLU A 1 159 ? 6.627 13.265 -8.636 1.00 81.25 159 GLU A CA 1
ATOM 1300 C C . GLU A 1 159 ? 6.443 14.751 -8.330 1.00 81.25 159 GLU A C 1
ATOM 1302 O O . GLU A 1 159 ? 7.428 15.421 -8.020 1.00 81.25 159 GLU A O 1
ATOM 1307 N N . SER A 1 160 ? 5.215 15.272 -8.392 1.00 83.81 160 SER A N 1
ATOM 1308 C CA . SER A 1 160 ? 4.923 16.657 -8.006 1.00 83.81 160 SER A CA 1
ATOM 1309 C C . SER A 1 160 ? 5.177 16.897 -6.515 1.00 83.81 160 SER A C 1
ATOM 1311 O O . SER A 1 160 ? 5.719 17.936 -6.152 1.00 83.81 160 SER A O 1
ATOM 1313 N N . LYS A 1 161 ? 4.865 15.901 -5.678 1.00 84.44 161 LYS A N 1
ATOM 1314 C CA . LYS A 1 161 ? 5.008 15.936 -4.216 1.00 84.44 161 LYS A CA 1
ATOM 1315 C C . LYS A 1 161 ? 6.447 15.772 -3.751 1.00 84.44 161 LYS A C 1
ATOM 1317 O O . LYS A 1 161 ? 6.834 16.326 -2.734 1.00 84.44 161 LYS A O 1
ATOM 1322 N N . MET A 1 162 ? 7.262 15.052 -4.516 1.00 76.88 162 MET A N 1
ATOM 1323 C CA . MET A 1 162 ? 8.691 14.931 -4.221 1.00 76.88 162 MET A CA 1
ATOM 1324 C C . MET A 1 162 ? 9.469 16.231 -4.486 1.00 76.88 162 MET A C 1
ATOM 1326 O O . MET A 1 162 ? 10.532 16.415 -3.902 1.00 76.88 162 MET A O 1
ATOM 1330 N N . ASN A 1 163 ? 8.972 17.116 -5.364 1.00 68.62 163 ASN A N 1
ATOM 1331 C CA . ASN A 1 163 ? 9.655 18.370 -5.729 1.00 68.62 163 ASN A CA 1
ATOM 1332 C C . ASN A 1 163 ? 9.127 19.608 -4.976 1.00 68.62 163 ASN A C 1
ATOM 1334 O O . ASN A 1 163 ? 9.597 20.712 -5.254 1.00 68.62 163 ASN A O 1
ATOM 1338 N N . SER A 1 164 ? 8.122 19.442 -4.113 1.00 58.72 164 SER A N 1
ATOM 1339 C CA . SER A 1 164 ? 7.551 20.492 -3.257 1.00 58.72 164 SER A CA 1
ATOM 1340 C C . SER A 1 164 ? 8.203 20.491 -1.886 1.00 58.72 164 SER A C 1
ATOM 1342 O O . SER A 1 164 ? 8.503 21.597 -1.393 1.00 58.72 164 SER A O 1
#

Foldseek 3Di:
DPPPPQPQDPLVVCVDPVQQQQWFFKKWKKKFQDPDDVVLVVVLVVVCVVVVNPPCSSVLRIFIWMWTDSDPQWIWIWFQDPVATGTGTDDPDDCVGIATQDMDGRGGFRVVQVSVLRVVRRPDDDDSPPQHRLNSVVVCCCRRVVDDDDSVVSSVSSVVSVVD

Organism: Batrachochytrium dendrobatidis (strain JEL423) (NCBI:txid403673)

pLDDT: mean 74.54, std 18.72, range [26.61, 96.12]

Radius of gyration: 16.29 Å; chains: 1; bounding box: 40×37×41 Å

Secondary structure (DSSP, 8-state):
----------GGGGGSHHHHT-EE-EEEEEEEEPP--HHHHHHHHHHHHHTTT-TTTGGGSEEEEEEEESSSS-EEEEEEETTEEEEEE-TT---TTEEEEEEE-S--EEHHHHHHHHHHHHHS---TTTS-HHHHHHHHHHHTT-----HHHHHHHHHHHHT-